Protein AF-A0A2E4XYN7-F1 (afdb_monomer_lite)

Secondary structure (DSSP, 8-state):
------SHHHHHHHHHHHHHHHHHHHHHHHHHHHHHHHHHIIIIIHHHHHHHHHHHHHHHHHHHHHHHHHHHHHHHHHHHHHHHHHHHHHHHHHHHHHHHHHHHIIIIIHHHHHHHHHHHHHHTT-TT---TTTT--SHHHHHHHHHHHHHHHHHHHHHHHH-

pLDDT: mean 92.19, std 9.04, range [40.84, 98.5]

Radius of gyration: 57.59 Å; chains: 1; bounding box: 97×30×159 Å

Foldseek 3Di:
DDDDQPDPVSVVVVVVVVVVVVVCVVVVVVVVVVVVVVCCCVVPVVVVVVVVVVVVVVVVVVVVVVVVVVVVVVVVVVVVVVVVVCCVVVVVVVVVVVVVVVCCCVVPVVLVVQLVVLVVCVVVVNLVDQQPQCVDPDPSVVSSVVSVVVSVVSVVVVVVVVD

Sequence (163 aa):
MEADIHTAHERELYDELKTLRTKYQETFEAVRQDEIEIAHLMDTEMPKYSKVIIKDAEALEAVAAKHEHDVAAQALREIELAELELVIFGGVGTLLAIVLSVGLSRGIARPVRGITGVMDQLSHGNLTVGVPGQDREDEIGEMATAVEVFKQNMIKNEEMRAE

Structure (mmCIF, N/CA/C/O backbone):
data_AF-A0A2E4XYN7-F1
#
_entry.id   AF-A0A2E4XYN7-F1
#
loop_
_atom_site.group_PDB
_atom_site.id
_atom_site.type_symbol
_atom_site.label_atom_id
_atom_site.label_alt_id
_atom_site.label_comp_id
_atom_site.label_asym_id
_atom_site.label_entity_id
_atom_site.label_seq_id
_atom_site.pdbx_PDB_ins_code
_atom_site.Cartn_x
_atom_site.Cartn_y
_atom_site.Cartn_z
_atom_site.occupancy
_atom_site.B_iso_or_equiv
_atom_site.auth_seq_id
_atom_site.auth_comp_id
_atom_site.auth_asym_id
_atom_site.auth_atom_id
_atom_site.pdbx_PDB_model_num
ATOM 1 N N . MET A 1 1 ? 55.917 2.914 -89.749 1.00 40.84 1 MET A N 1
ATOM 2 C CA . MET A 1 1 ? 55.579 3.683 -90.960 1.00 40.84 1 MET A CA 1
ATOM 3 C C . MET A 1 1 ? 55.405 5.116 -90.492 1.00 40.84 1 MET A C 1
ATOM 5 O O . MET A 1 1 ? 54.340 5.448 -89.991 1.00 40.84 1 MET A O 1
ATOM 9 N N . GLU A 1 2 ? 56.501 5.878 -90.453 1.00 46.91 2 GLU A N 1
ATOM 10 C CA . GLU A 1 2 ? 56.473 7.303 -90.090 1.00 46.91 2 GLU A CA 1
ATOM 11 C C . GLU A 1 2 ? 55.678 8.038 -91.167 1.00 46.91 2 GLU A C 1
ATOM 13 O O . GLU A 1 2 ? 56.019 7.963 -92.345 1.00 46.91 2 GLU A O 1
ATOM 18 N N . ALA A 1 3 ? 54.565 8.654 -90.773 1.00 54.28 3 ALA A N 1
ATOM 19 C CA . ALA A 1 3 ? 53.833 9.556 -91.644 1.00 54.28 3 ALA A CA 1
ATOM 20 C C . ALA A 1 3 ? 54.715 10.790 -91.865 1.00 54.28 3 ALA A C 1
ATOM 22 O O . ALA A 1 3 ? 55.131 11.418 -90.893 1.00 54.28 3 ALA A O 1
ATOM 23 N N . ASP A 1 4 ? 55.049 11.083 -93.118 1.00 58.12 4 ASP A N 1
ATOM 24 C CA . ASP A 1 4 ? 55.902 12.214 -93.476 1.00 58.12 4 ASP A CA 1
ATOM 25 C C . ASP A 1 4 ? 55.112 13.513 -93.237 1.00 58.12 4 ASP A C 1
ATOM 27 O O . ASP A 1 4 ? 54.110 13.785 -93.901 1.00 58.12 4 ASP A O 1
ATOM 31 N N . ILE A 1 5 ? 55.482 14.248 -92.183 1.00 60.56 5 ILE A N 1
ATOM 32 C CA . ILE A 1 5 ? 54.765 15.441 -91.720 1.00 60.56 5 ILE A CA 1
ATOM 33 C C . ILE A 1 5 ? 55.340 16.649 -92.459 1.00 60.56 5 ILE A C 1
ATOM 35 O O . ILE A 1 5 ? 56.425 17.138 -92.131 1.00 60.56 5 ILE A O 1
ATOM 39 N N . HIS A 1 6 ? 54.632 17.128 -93.477 1.00 64.50 6 HIS A N 1
ATOM 40 C CA . HIS A 1 6 ? 55.203 18.045 -94.459 1.00 64.50 6 HIS A CA 1
ATOM 41 C C . HIS A 1 6 ? 55.095 19.533 -94.069 1.00 64.50 6 HIS A C 1
ATOM 43 O O . HIS A 1 6 ? 55.855 20.349 -94.595 1.00 64.50 6 HIS A O 1
ATOM 49 N N . THR A 1 7 ? 54.231 19.918 -93.119 1.00 76.94 7 THR A N 1
ATOM 50 C CA . THR A 1 7 ? 54.050 21.326 -92.694 1.00 76.94 7 THR A CA 1
ATOM 51 C C . THR A 1 7 ? 54.176 21.546 -91.175 1.00 76.94 7 THR A C 1
ATOM 53 O O . THR A 1 7 ? 54.065 20.623 -90.371 1.00 76.94 7 THR A O 1
ATOM 56 N N . ALA A 1 8 ? 54.466 22.784 -90.742 1.00 79.38 8 ALA A N 1
ATOM 57 C CA . ALA A 1 8 ? 54.597 23.128 -89.314 1.00 79.38 8 ALA A CA 1
ATOM 58 C C . ALA A 1 8 ? 53.280 22.943 -88.534 1.00 79.38 8 ALA A C 1
ATOM 60 O O . ALA A 1 8 ? 53.301 22.496 -87.393 1.00 79.38 8 ALA A O 1
ATOM 61 N N . HIS A 1 9 ? 52.147 23.217 -89.186 1.00 82.38 9 HIS A N 1
ATOM 62 C CA . HIS A 1 9 ? 50.813 23.051 -88.616 1.00 82.38 9 HIS A CA 1
ATOM 63 C C . HIS A 1 9 ? 50.450 21.573 -88.388 1.00 82.38 9 HIS A C 1
ATOM 65 O O . HIS A 1 9 ? 49.893 21.227 -87.352 1.00 82.38 9 HIS A O 1
ATOM 71 N N . GLU A 1 10 ? 50.831 20.672 -89.303 1.00 82.00 10 GLU A N 1
ATOM 72 C CA . GLU A 1 10 ? 50.605 19.228 -89.129 1.00 82.00 10 GLU A CA 1
ATOM 73 C C . GLU A 1 10 ? 51.419 18.638 -87.964 1.00 82.00 10 GLU A C 1
ATOM 75 O O . GLU A 1 10 ? 50.948 17.719 -87.296 1.00 82.00 10 GLU A O 1
ATOM 80 N N . ARG A 1 11 ? 52.615 19.178 -87.676 1.00 83.38 11 ARG A N 1
ATOM 81 C CA . ARG A 1 11 ? 53.407 18.782 -86.496 1.00 83.38 11 ARG A CA 1
ATOM 82 C C . ARG A 1 11 ? 52.749 19.221 -85.187 1.00 83.38 11 ARG A C 1
ATOM 84 O O . ARG A 1 11 ? 52.691 18.429 -84.255 1.00 83.38 11 ARG A O 1
ATOM 91 N N . GLU A 1 12 ? 52.212 20.439 -85.144 1.00 87.88 12 GLU A N 1
ATOM 92 C CA . GLU A 1 12 ? 51.483 20.974 -83.985 1.00 87.88 12 GLU A CA 1
ATOM 93 C C . GLU A 1 12 ? 50.215 20.159 -83.681 1.00 87.88 12 GLU A C 1
ATOM 95 O O . GLU A 1 12 ? 50.024 19.714 -82.552 1.00 87.88 12 GLU A O 1
ATOM 100 N N . LEU A 1 13 ? 49.408 19.863 -84.707 1.00 87.56 13 LEU A N 1
ATOM 101 C CA . LEU A 1 13 ? 48.232 18.988 -84.602 1.00 87.56 13 LEU A CA 1
ATOM 102 C C . LEU A 1 13 ? 48.590 17.575 -84.125 1.00 87.56 13 LEU A C 1
ATOM 104 O O . LEU A 1 13 ? 47.863 16.977 -83.331 1.00 87.56 13 LEU A O 1
ATOM 108 N N . TYR A 1 14 ? 49.710 17.026 -84.599 1.00 88.88 14 TYR A N 1
ATOM 109 C CA . TYR A 1 14 ? 50.188 15.717 -84.162 1.00 88.88 14 TYR A CA 1
ATOM 110 C C . TYR A 1 14 ? 50.605 15.719 -82.683 1.00 88.88 14 TYR A C 1
ATOM 112 O O . TYR A 1 14 ? 50.251 14.794 -81.946 1.00 88.88 14 TYR A O 1
ATOM 120 N N . ASP A 1 15 ? 51.309 16.756 -82.226 1.00 91.31 15 ASP A N 1
ATOM 121 C CA . ASP A 1 15 ? 51.709 16.904 -80.823 1.00 91.31 15 ASP A CA 1
ATOM 122 C C . ASP A 1 15 ? 50.503 17.155 -79.901 1.00 91.31 15 ASP A C 1
ATOM 124 O O . ASP A 1 15 ? 50.430 16.578 -78.807 1.00 91.31 15 ASP A O 1
ATOM 128 N N . GLU A 1 16 ? 49.513 17.931 -80.349 1.00 92.00 16 GLU A N 1
ATOM 129 C CA . GLU A 1 16 ? 48.245 18.132 -79.640 1.00 92.00 16 GLU A CA 1
ATOM 130 C C . GLU A 1 16 ? 47.466 16.817 -79.517 1.00 92.00 16 GLU A C 1
ATOM 132 O O . GLU A 1 16 ? 47.057 16.437 -78.419 1.00 92.00 16 GLU A O 1
ATOM 137 N N . LEU A 1 17 ? 47.339 16.056 -80.608 1.00 93.50 17 LEU A N 1
ATOM 138 C CA . LEU A 1 17 ? 46.673 14.754 -80.611 1.00 93.50 17 LEU A CA 1
ATOM 139 C C . LEU A 1 17 ? 47.399 13.737 -79.721 1.00 93.50 17 LEU A C 1
ATOM 141 O O . LEU A 1 17 ? 46.761 12.975 -78.989 1.00 93.50 17 LEU A O 1
ATOM 145 N N . LYS A 1 18 ? 48.737 13.742 -79.729 1.00 93.56 18 LYS A N 1
ATOM 146 C CA . LYS A 1 18 ? 49.554 12.904 -78.845 1.00 93.56 18 LYS A CA 1
ATOM 147 C C . LYS A 1 18 ? 49.318 13.257 -77.377 1.00 93.56 18 LYS A C 1
ATOM 149 O O . LYS A 1 18 ? 49.163 12.347 -76.562 1.00 93.56 18 LYS A O 1
ATOM 154 N N . THR A 1 19 ? 49.254 14.548 -77.058 1.00 95.25 19 THR A N 1
ATOM 155 C CA . THR A 1 19 ? 48.990 15.058 -75.704 1.00 95.25 19 THR A CA 1
ATOM 156 C C . THR A 1 19 ? 47.573 14.718 -75.251 1.00 95.25 19 THR A C 1
ATOM 158 O O . THR A 1 19 ? 47.385 14.197 -74.152 1.00 95.25 19 THR A O 1
ATOM 161 N N . LEU A 1 20 ? 46.577 14.935 -76.113 1.00 94.88 20 LEU A N 1
ATOM 162 C CA . LEU A 1 20 ? 45.177 14.627 -75.842 1.00 94.88 20 LEU A CA 1
ATOM 163 C C . LEU A 1 20 ? 44.971 13.133 -75.593 1.00 94.88 20 LEU A C 1
ATOM 165 O O . LEU A 1 20 ? 44.282 12.760 -74.648 1.00 94.88 20 LEU A O 1
ATOM 169 N N . ARG A 1 21 ? 45.612 12.273 -76.392 1.00 95.44 21 ARG A N 1
ATOM 170 C CA . ARG A 1 21 ? 45.584 10.821 -76.191 1.00 95.44 21 ARG A CA 1
ATOM 171 C C . ARG A 1 21 ? 46.176 10.432 -74.837 1.00 95.44 21 ARG A C 1
ATOM 173 O O . ARG A 1 21 ? 45.555 9.647 -74.131 1.00 95.44 21 ARG A O 1
ATOM 180 N N . THR A 1 22 ? 47.342 10.966 -74.470 1.00 96.19 22 THR A N 1
ATOM 181 C CA . THR A 1 22 ? 47.961 10.673 -73.166 1.00 96.19 22 THR A CA 1
ATOM 182 C C . THR A 1 22 ? 47.048 11.112 -72.022 1.00 96.19 22 THR A C 1
ATOM 184 O O . THR A 1 22 ? 46.747 10.315 -71.141 1.00 96.19 22 THR A O 1
ATOM 187 N N . LYS A 1 23 ? 46.506 12.332 -72.092 1.00 95.06 23 LYS A N 1
ATOM 188 C CA . LYS A 1 23 ? 45.575 12.857 -71.087 1.00 95.06 23 LYS A CA 1
ATOM 189 C C . LYS A 1 23 ? 44.291 12.029 -70.989 1.00 95.06 23 LYS A C 1
ATOM 191 O O . LYS A 1 23 ? 43.801 11.780 -69.889 1.00 95.06 23 LYS A O 1
ATOM 196 N N . TYR A 1 24 ? 43.750 11.590 -72.126 1.00 95.50 24 TYR A N 1
ATOM 197 C CA . TYR A 1 24 ? 42.602 10.687 -72.173 1.00 95.50 24 TYR A CA 1
ATOM 198 C C . TYR A 1 24 ? 42.925 9.354 -71.494 1.00 95.50 24 TYR A C 1
ATOM 200 O O . TYR A 1 24 ? 42.138 8.901 -70.675 1.00 95.50 24 TYR A O 1
ATOM 208 N N . GLN A 1 25 ? 44.081 8.749 -71.786 1.00 96.31 25 GLN A N 1
ATOM 209 C CA . GLN A 1 25 ? 44.501 7.485 -71.175 1.00 96.31 25 GLN A CA 1
ATOM 210 C C . GLN A 1 25 ? 44.675 7.608 -69.659 1.00 96.31 25 GLN A C 1
ATOM 212 O O . GLN A 1 25 ? 44.166 6.766 -68.929 1.00 96.31 25 GLN A O 1
ATOM 217 N N . GLU A 1 26 ? 45.338 8.665 -69.189 1.00 96.75 26 GLU A N 1
ATOM 218 C CA . GLU A 1 26 ? 45.515 8.936 -67.758 1.00 96.75 26 GLU A CA 1
ATOM 219 C C . GLU A 1 26 ? 44.172 9.130 -67.048 1.00 96.75 26 GLU A C 1
ATOM 221 O O . GLU A 1 26 ? 43.929 8.539 -66.000 1.00 96.75 26 GLU A O 1
ATOM 226 N N . THR A 1 27 ? 43.271 9.916 -67.644 1.00 95.19 27 THR A N 1
ATOM 227 C CA . THR A 1 27 ? 41.946 10.180 -67.062 1.00 95.19 27 THR A CA 1
ATOM 228 C C . THR A 1 27 ? 41.073 8.927 -67.084 1.00 95.19 27 THR A C 1
ATOM 230 O O . THR A 1 27 ? 40.385 8.645 -66.111 1.00 95.19 27 THR A O 1
ATOM 233 N N . PHE A 1 28 ? 41.107 8.158 -68.174 1.00 96.69 28 PHE A N 1
ATOM 234 C CA . PHE A 1 28 ? 40.372 6.900 -68.293 1.00 96.69 28 PHE A CA 1
ATOM 235 C C . PHE A 1 28 ? 40.834 5.886 -67.245 1.00 96.69 28 PHE A C 1
ATOM 237 O O . PHE A 1 28 ? 40.008 5.246 -66.603 1.00 96.69 28 PHE A O 1
ATOM 244 N N . GLU A 1 29 ? 42.146 5.767 -67.043 1.00 96.50 29 GLU A N 1
ATOM 245 C CA . GLU A 1 29 ? 42.709 4.867 -66.041 1.00 96.50 29 GLU A CA 1
ATOM 246 C C . GLU A 1 29 ? 42.339 5.298 -64.617 1.00 96.50 29 GLU A C 1
ATOM 248 O O . GLU A 1 29 ? 41.959 4.455 -63.810 1.00 96.50 29 GLU A O 1
ATOM 253 N N . ALA A 1 30 ? 42.368 6.604 -64.329 1.00 95.69 30 ALA A N 1
ATOM 254 C CA . ALA A 1 30 ? 41.918 7.142 -63.048 1.00 95.69 30 ALA A CA 1
ATOM 255 C C . ALA A 1 30 ? 40.430 6.844 -62.786 1.00 95.69 30 ALA A C 1
ATOM 257 O O . ALA A 1 30 ? 40.090 6.315 -61.735 1.00 95.69 30 ALA A O 1
ATOM 258 N N . VAL A 1 31 ? 39.551 7.087 -63.765 1.00 96.19 31 VAL A N 1
ATOM 259 C CA . VAL A 1 31 ? 38.113 6.778 -63.646 1.00 96.19 31 VAL A CA 1
ATOM 260 C C . VAL A 1 31 ? 37.879 5.282 -63.436 1.00 96.19 31 VAL A C 1
ATOM 262 O O . VAL A 1 31 ? 37.059 4.895 -62.608 1.00 96.19 31 VAL A O 1
ATOM 265 N N . ARG A 1 32 ? 38.621 4.428 -64.149 1.00 96.88 32 ARG A N 1
ATOM 266 C CA . ARG A 1 32 ? 38.552 2.972 -63.972 1.00 96.88 32 ARG A CA 1
ATOM 267 C C . ARG A 1 32 ? 38.952 2.555 -62.554 1.00 96.88 32 ARG A C 1
ATOM 269 O O . ARG A 1 32 ? 38.337 1.656 -61.986 1.00 96.88 32 ARG A O 1
ATOM 276 N N . GLN A 1 33 ? 39.993 3.174 -62.002 1.00 96.75 33 GLN A N 1
ATOM 277 C CA . GLN A 1 33 ? 40.462 2.909 -60.644 1.00 96.75 33 GLN A CA 1
ATOM 278 C C . GLN A 1 33 ? 39.394 3.294 -59.610 1.00 96.75 33 GLN A C 1
ATOM 280 O O . GLN A 1 33 ? 39.081 2.486 -58.735 1.00 96.75 33 GLN A O 1
ATOM 285 N N . ASP A 1 34 ? 38.795 4.476 -59.762 1.00 96.12 34 ASP A N 1
ATOM 286 C CA . ASP A 1 34 ? 37.724 4.961 -58.889 1.00 96.12 34 ASP A CA 1
ATOM 287 C C . ASP A 1 34 ? 36.486 4.054 -58.960 1.00 96.12 34 ASP A C 1
ATOM 289 O O . ASP A 1 34 ? 35.907 3.724 -57.928 1.00 96.12 34 ASP A O 1
ATOM 293 N N . GLU A 1 35 ? 36.093 3.584 -60.152 1.00 95.75 35 GLU A N 1
ATOM 294 C CA . GLU A 1 35 ? 34.985 2.626 -60.299 1.00 95.75 35 GLU A CA 1
ATOM 295 C C . GLU A 1 35 ? 35.237 1.328 -59.521 1.00 95.75 35 GLU A C 1
ATOM 297 O O . GLU A 1 35 ? 34.327 0.814 -58.867 1.00 95.75 35 GLU A O 1
ATOM 302 N N . ILE A 1 36 ? 36.469 0.807 -59.550 1.00 96.25 36 ILE A N 1
ATOM 303 C CA . ILE A 1 36 ? 36.847 -0.393 -58.790 1.00 96.25 36 ILE A CA 1
ATOM 304 C C . ILE A 1 36 ? 36.794 -0.123 -57.282 1.00 96.25 36 ILE A C 1
ATOM 306 O O . ILE A 1 36 ? 36.316 -0.971 -56.527 1.00 96.25 36 ILE A O 1
ATOM 310 N N . GLU A 1 37 ? 37.267 1.039 -56.829 1.00 96.19 37 GLU A N 1
ATOM 311 C CA . GLU A 1 37 ? 37.229 1.417 -55.413 1.00 96.19 37 GLU A CA 1
ATOM 312 C C . GLU A 1 37 ? 35.791 1.596 -54.914 1.00 96.19 37 GLU A C 1
ATOM 314 O O . GLU A 1 37 ? 35.427 1.051 -53.870 1.00 96.19 37 GLU A O 1
ATOM 319 N N . ILE A 1 38 ? 34.946 2.283 -55.687 1.00 95.69 38 ILE A N 1
ATOM 320 C CA . ILE A 1 38 ? 33.520 2.443 -55.390 1.00 95.69 38 ILE A CA 1
ATOM 321 C C . ILE A 1 38 ? 32.844 1.075 -55.323 1.00 95.69 38 ILE A C 1
ATOM 323 O O . ILE A 1 38 ? 32.129 0.806 -54.358 1.00 95.69 38 ILE A O 1
ATOM 327 N N . ALA A 1 39 ? 33.097 0.190 -56.291 1.00 96.06 39 ALA A N 1
ATOM 328 C CA . ALA A 1 39 ? 32.557 -1.165 -56.273 1.00 96.06 39 ALA A CA 1
ATOM 329 C C . ALA A 1 39 ? 33.026 -1.937 -55.032 1.00 96.06 39 ALA A C 1
ATOM 331 O O . ALA A 1 39 ? 32.219 -2.574 -54.363 1.00 96.06 39 ALA A O 1
ATOM 332 N N . HIS A 1 40 ? 34.301 -1.833 -54.647 1.00 95.94 40 HIS A N 1
ATOM 333 C CA . HIS A 1 40 ? 34.805 -2.476 -53.434 1.00 95.94 40 HIS A CA 1
ATOM 334 C C . HIS A 1 40 ? 34.128 -1.940 -52.164 1.00 95.94 40 HIS A C 1
ATOM 336 O O . HIS A 1 40 ? 33.697 -2.722 -51.310 1.00 95.94 40 HIS A O 1
ATOM 342 N N . LEU A 1 41 ? 33.975 -0.620 -52.049 1.00 95.31 41 LEU A N 1
ATOM 343 C CA . LEU A 1 41 ? 33.264 0.004 -50.937 1.00 95.31 41 LEU A CA 1
ATOM 344 C C . LEU A 1 41 ? 31.802 -0.451 -50.890 1.00 95.31 41 LEU A C 1
ATOM 346 O O . LEU A 1 41 ? 31.324 -0.841 -49.826 1.00 95.31 41 LEU A O 1
ATOM 350 N N . MET A 1 42 ? 31.105 -0.452 -52.028 1.00 94.81 42 MET A N 1
ATOM 351 C CA . MET A 1 42 ? 29.688 -0.814 -52.120 1.00 94.81 42 MET A CA 1
ATOM 352 C C . MET A 1 42 ? 29.429 -2.310 -51.912 1.00 94.81 42 MET A C 1
ATOM 354 O O . MET A 1 42 ? 28.482 -2.661 -51.211 1.00 94.81 42 MET A O 1
ATOM 358 N N . ASP A 1 43 ? 30.271 -3.182 -52.463 1.00 94.88 43 ASP A N 1
ATOM 359 C CA . ASP A 1 43 ? 30.045 -4.631 -52.461 1.00 94.88 43 ASP A CA 1
ATOM 360 C C . ASP A 1 43 ? 30.694 -5.334 -51.265 1.00 94.88 43 ASP A C 1
ATOM 362 O O . ASP A 1 43 ? 30.283 -6.433 -50.889 1.00 94.88 43 ASP A O 1
ATOM 366 N N . THR A 1 44 ? 31.711 -4.723 -50.646 1.00 94.12 44 THR A N 1
ATOM 367 C CA . THR A 1 44 ? 32.475 -5.355 -49.560 1.00 94.12 44 THR A CA 1
ATOM 368 C C . THR A 1 44 ? 32.345 -4.618 -48.236 1.00 94.12 44 THR A C 1
ATOM 370 O O . THR A 1 44 ? 31.972 -5.235 -47.237 1.00 94.12 44 THR A O 1
ATOM 373 N N . GLU A 1 45 ? 32.640 -3.320 -48.193 1.00 94.44 45 GLU A N 1
ATOM 374 C CA . GLU A 1 45 ? 32.713 -2.590 -46.920 1.00 94.44 45 GLU A CA 1
ATOM 375 C C . GLU A 1 45 ? 31.331 -2.188 -46.398 1.00 94.44 45 GLU A C 1
ATOM 377 O O . GLU A 1 45 ? 30.986 -2.485 -45.252 1.00 94.44 45 GLU A O 1
ATOM 382 N N . MET A 1 46 ? 30.485 -1.603 -47.246 1.00 95.12 46 MET A N 1
ATOM 383 C CA . MET A 1 46 ? 29.132 -1.183 -46.872 1.00 95.12 46 MET A CA 1
ATOM 384 C C . MET A 1 46 ? 28.285 -2.338 -46.301 1.00 95.12 46 MET A C 1
ATOM 386 O O . MET A 1 46 ? 27.665 -2.144 -45.251 1.00 95.12 46 MET A O 1
ATOM 390 N N . PRO A 1 47 ? 28.292 -3.566 -46.863 1.00 96.19 47 PRO A N 1
ATOM 391 C CA . PRO A 1 47 ? 27.576 -4.696 -46.277 1.00 96.19 47 PRO A CA 1
ATOM 392 C C . PRO A 1 47 ? 28.115 -5.134 -44.910 1.00 96.19 47 PRO A C 1
ATOM 394 O O . PRO A 1 47 ? 27.336 -5.601 -44.077 1.00 96.19 47 PRO A O 1
ATOM 397 N N . LYS A 1 48 ? 29.422 -4.989 -44.638 1.00 94.69 48 LYS A N 1
ATOM 398 C CA . LYS A 1 48 ? 29.985 -5.285 -43.307 1.00 94.69 48 LYS A CA 1
ATOM 399 C C . LYS A 1 48 ? 29.428 -4.321 -42.266 1.00 94.69 48 LYS A C 1
ATOM 401 O O . LYS A 1 48 ? 28.932 -4.772 -41.236 1.00 94.69 48 LYS A O 1
ATOM 406 N N . TYR A 1 49 ? 29.456 -3.020 -42.553 1.00 93.12 49 TYR A N 1
ATOM 407 C CA . TYR A 1 49 ? 28.909 -2.009 -41.647 1.00 93.12 49 TYR A CA 1
ATOM 408 C C . TYR A 1 49 ? 27.395 -2.141 -41.493 1.00 93.12 49 TYR A C 1
ATOM 410 O O . TYR A 1 49 ? 26.896 -2.078 -40.375 1.00 93.12 49 TYR A O 1
ATOM 418 N N . SER A 1 50 ? 26.673 -2.422 -42.581 1.00 95.06 50 SER A N 1
ATOM 419 C CA . SER A 1 50 ? 25.233 -2.687 -42.536 1.00 95.06 50 SER A CA 1
ATOM 420 C C . SER A 1 50 ? 24.898 -3.846 -41.594 1.00 95.06 50 SER A C 1
ATOM 422 O O . SER A 1 50 ? 24.013 -3.701 -40.758 1.00 95.06 50 SER A O 1
ATOM 424 N N . LYS A 1 51 ? 25.642 -4.959 -41.646 1.00 95.25 51 LYS A N 1
ATOM 425 C CA . LYS A 1 51 ? 25.439 -6.088 -40.722 1.00 95.25 51 LYS A CA 1
ATOM 426 C C . LYS A 1 51 ? 25.657 -5.708 -39.261 1.00 95.25 51 LYS A C 1
ATOM 428 O O . LYS A 1 51 ? 24.912 -6.179 -38.410 1.00 95.25 51 LYS A O 1
ATOM 433 N N . VAL A 1 52 ? 26.668 -4.890 -38.970 1.00 95.81 52 VAL A N 1
ATOM 434 C CA . VAL A 1 52 ? 26.922 -4.411 -37.604 1.00 95.81 52 VAL A CA 1
ATOM 435 C C . VAL A 1 52 ? 25.781 -3.512 -37.139 1.00 95.81 52 VAL A C 1
ATOM 437 O O . VAL A 1 52 ? 25.219 -3.766 -36.084 1.00 95.81 52 VAL A O 1
ATOM 440 N N . ILE A 1 53 ? 25.373 -2.540 -37.960 1.00 96.25 53 ILE A N 1
ATOM 441 C CA . ILE A 1 53 ? 24.267 -1.625 -37.645 1.00 96.25 53 ILE A CA 1
ATOM 442 C C . ILE A 1 53 ? 22.965 -2.397 -37.408 1.00 96.25 53 ILE A C 1
ATOM 444 O O . ILE A 1 53 ? 22.271 -2.123 -36.436 1.00 96.25 53 ILE A O 1
ATOM 448 N N . ILE A 1 54 ? 22.643 -3.372 -38.265 1.00 96.19 54 ILE A N 1
ATOM 449 C CA . ILE A 1 54 ? 21.445 -4.210 -38.113 1.00 96.19 54 ILE A CA 1
ATOM 450 C C . ILE A 1 54 ? 21.523 -5.013 -36.815 1.00 96.19 54 ILE A C 1
ATOM 452 O O . ILE A 1 54 ? 20.585 -4.985 -36.029 1.00 96.19 54 ILE A O 1
ATOM 456 N N . LYS A 1 55 ? 22.653 -5.676 -36.551 1.00 96.06 55 LYS A N 1
ATOM 457 C CA . LYS A 1 55 ? 22.842 -6.461 -35.327 1.00 96.06 55 LYS A CA 1
ATOM 458 C C . LYS A 1 55 ? 22.724 -5.600 -34.067 1.00 96.06 55 LYS A C 1
ATOM 460 O O . LYS A 1 55 ? 22.119 -6.027 -33.088 1.00 96.06 55 LYS A O 1
ATOM 465 N N . ASP A 1 56 ? 23.316 -4.411 -34.075 1.00 96.12 56 ASP A N 1
ATOM 466 C CA . ASP A 1 56 ? 23.251 -3.490 -32.944 1.00 96.12 56 ASP A CA 1
ATOM 467 C C . ASP A 1 56 ? 21.826 -2.948 -32.764 1.00 96.12 56 ASP A C 1
ATOM 469 O O . ASP A 1 56 ? 21.359 -2.840 -31.632 1.00 96.12 56 ASP A O 1
ATOM 473 N N . ALA A 1 57 ? 21.101 -2.681 -33.857 1.00 95.50 57 ALA A N 1
ATOM 474 C CA . ALA A 1 57 ? 19.691 -2.299 -33.813 1.00 95.50 57 ALA A CA 1
ATOM 475 C C . ALA A 1 57 ? 18.808 -3.417 -33.231 1.00 95.50 57 ALA A C 1
ATOM 477 O O . ALA A 1 57 ? 18.015 -3.150 -32.332 1.00 95.50 57 ALA A O 1
ATOM 478 N N . GLU A 1 58 ? 18.998 -4.667 -33.664 1.00 95.94 58 GLU A N 1
ATOM 479 C CA . GLU A 1 58 ? 18.305 -5.842 -33.114 1.00 95.94 58 GLU A CA 1
ATOM 480 C C . GLU A 1 58 ? 18.616 -6.035 -31.620 1.00 95.94 58 GLU A C 1
ATOM 482 O O . GLU A 1 58 ? 17.728 -6.323 -30.817 1.00 95.94 58 GLU A O 1
ATOM 487 N N . ALA A 1 59 ? 19.877 -5.847 -31.217 1.00 95.44 59 ALA A N 1
ATOM 488 C CA . ALA A 1 59 ? 20.280 -5.940 -29.818 1.00 95.44 59 ALA A CA 1
ATOM 489 C C . ALA A 1 59 ? 19.653 -4.826 -28.964 1.00 95.44 59 ALA A C 1
ATOM 491 O O . ALA A 1 59 ? 19.195 -5.091 -27.850 1.00 95.44 59 ALA A O 1
ATOM 492 N N . LEU A 1 60 ? 19.607 -3.593 -29.479 1.00 94.00 60 LEU A N 1
ATOM 493 C CA . LEU A 1 60 ? 18.947 -2.465 -28.821 1.00 94.00 60 LEU A CA 1
ATOM 494 C C . LEU A 1 60 ? 17.440 -2.699 -28.674 1.00 94.00 60 LEU A C 1
ATOM 496 O O . LEU A 1 60 ? 16.901 -2.466 -27.593 1.00 94.00 60 LEU A O 1
ATOM 500 N N . GLU A 1 61 ? 16.775 -3.204 -29.715 1.00 93.75 61 GLU A N 1
ATOM 501 C CA . GLU A 1 61 ? 15.352 -3.556 -29.676 1.00 93.75 61 GLU A CA 1
ATOM 502 C C . GLU A 1 61 ? 15.077 -4.646 -28.631 1.00 93.75 61 GLU A C 1
ATOM 504 O O . GLU A 1 61 ? 14.175 -4.500 -27.807 1.00 93.75 61 GLU A O 1
ATOM 509 N N . ALA A 1 62 ? 15.903 -5.695 -28.583 1.00 93.12 62 ALA A N 1
ATOM 510 C CA . ALA A 1 62 ? 15.768 -6.763 -27.594 1.00 93.12 62 ALA A CA 1
ATOM 511 C C . ALA A 1 62 ? 15.942 -6.259 -26.149 1.00 93.12 62 ALA A C 1
ATOM 513 O O . ALA A 1 62 ? 15.212 -6.681 -25.247 1.00 93.12 62 ALA A O 1
ATOM 514 N N . VAL A 1 63 ? 16.893 -5.346 -25.913 1.00 91.81 63 VAL A N 1
ATOM 515 C CA . VAL A 1 63 ? 17.090 -4.714 -24.598 1.00 91.81 63 VAL A CA 1
ATOM 516 C C . VAL A 1 63 ? 15.898 -3.829 -24.233 1.00 91.81 63 VAL A C 1
ATOM 518 O O . VAL A 1 63 ? 15.429 -3.903 -23.097 1.00 91.81 63 VAL A O 1
ATOM 521 N N . ALA A 1 64 ? 15.386 -3.032 -25.174 1.00 89.12 64 ALA A N 1
ATOM 522 C CA . ALA A 1 64 ? 14.229 -2.167 -24.954 1.00 89.12 64 ALA A CA 1
ATOM 523 C C . ALA A 1 64 ? 12.964 -2.978 -24.630 1.00 89.12 64 ALA A C 1
ATOM 525 O O . ALA A 1 64 ? 12.317 -2.711 -23.618 1.00 89.12 64 ALA A O 1
ATOM 526 N N . ALA A 1 65 ? 12.671 -4.019 -25.416 1.00 89.81 65 ALA A N 1
ATOM 527 C CA . ALA A 1 65 ? 11.529 -4.905 -25.193 1.00 89.81 65 ALA A CA 1
ATOM 528 C C . ALA A 1 65 ? 11.604 -5.600 -23.825 1.00 89.81 65 ALA A C 1
ATOM 530 O O . ALA A 1 65 ? 10.614 -5.677 -23.095 1.00 89.81 65 ALA A O 1
ATOM 531 N N . LYS A 1 66 ? 12.796 -6.067 -23.429 1.00 87.25 66 LYS A N 1
ATOM 532 C CA . LYS A 1 66 ? 13.002 -6.650 -22.099 1.00 87.25 66 LYS A CA 1
ATOM 533 C C . LYS A 1 66 ? 12.773 -5.623 -20.988 1.00 87.25 66 LYS A C 1
ATOM 535 O O . LYS A 1 66 ? 12.099 -5.934 -20.009 1.00 87.25 66 LYS A O 1
ATOM 540 N N . HIS A 1 67 ? 13.308 -4.411 -21.139 1.00 84.75 67 HIS A N 1
ATOM 541 C CA . HIS A 1 67 ? 13.133 -3.352 -20.149 1.00 84.75 67 HIS A CA 1
ATOM 542 C C . HIS A 1 67 ? 11.667 -2.955 -19.971 1.00 84.75 67 HIS A C 1
ATOM 544 O O . HIS A 1 67 ? 11.246 -2.753 -18.839 1.00 84.75 67 HIS A O 1
ATOM 550 N N . GLU A 1 68 ? 10.885 -2.878 -21.046 1.00 80.44 68 GLU A N 1
ATOM 551 C CA . GLU A 1 68 ? 9.459 -2.549 -20.974 1.00 80.44 68 GLU A CA 1
ATOM 552 C C . GLU A 1 68 ? 8.674 -3.597 -20.166 1.00 80.44 68 GLU A C 1
ATOM 554 O O . GLU A 1 68 ? 7.926 -3.251 -19.247 1.00 80.44 68 GLU A O 1
ATOM 559 N N . HIS A 1 69 ? 8.915 -4.884 -20.434 1.00 80.81 69 HIS A N 1
ATOM 560 C CA . HIS A 1 69 ? 8.305 -5.980 -19.679 1.00 80.81 69 HIS A CA 1
ATOM 561 C C . HIS A 1 69 ? 8.736 -6.005 -18.208 1.00 80.81 69 HIS A C 1
ATOM 563 O O . HIS A 1 69 ? 7.892 -6.173 -17.324 1.00 80.81 69 HIS A O 1
ATOM 569 N N . ASP A 1 70 ? 10.031 -5.826 -17.938 1.00 87.31 70 ASP A N 1
ATOM 570 C CA . ASP A 1 70 ? 10.567 -5.848 -16.578 1.00 87.31 70 ASP A CA 1
ATOM 571 C C . ASP A 1 70 ? 10.055 -4.652 -15.760 1.00 87.31 70 ASP A C 1
ATOM 573 O O . ASP A 1 70 ? 9.677 -4.830 -14.603 1.00 87.31 70 ASP A O 1
ATOM 577 N N . VAL A 1 71 ? 9.966 -3.456 -16.354 1.00 86.38 71 VAL A N 1
ATOM 578 C CA . VAL A 1 71 ? 9.421 -2.255 -15.696 1.00 86.38 71 VAL A CA 1
ATOM 579 C C . VAL A 1 71 ? 7.939 -2.433 -15.371 1.00 86.38 71 VAL A C 1
ATOM 581 O O . VAL A 1 71 ? 7.523 -2.138 -14.251 1.00 86.38 71 VAL A O 1
ATOM 584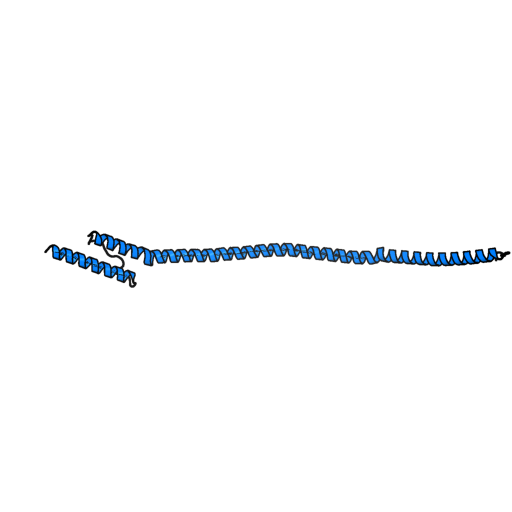 N N . ALA A 1 72 ? 7.138 -2.966 -16.300 1.00 83.62 72 ALA A N 1
ATOM 585 C CA . ALA A 1 72 ? 5.727 -3.242 -16.038 1.00 83.62 72 ALA A CA 1
ATOM 586 C C . ALA A 1 72 ? 5.546 -4.276 -14.911 1.00 83.62 72 ALA A C 1
ATOM 588 O O . ALA A 1 72 ? 4.730 -4.085 -14.009 1.00 83.62 72 ALA A O 1
ATOM 589 N N . ALA A 1 73 ? 6.338 -5.352 -14.919 1.00 85.94 73 ALA A N 1
ATOM 590 C CA . ALA A 1 73 ? 6.297 -6.374 -13.876 1.00 85.94 73 ALA A CA 1
ATOM 591 C C . ALA A 1 73 ? 6.770 -5.847 -12.509 1.00 85.94 73 ALA A C 1
ATOM 593 O O . ALA A 1 73 ? 6.220 -6.236 -11.478 1.00 85.94 73 ALA A O 1
ATOM 594 N N . GLN A 1 74 ? 7.774 -4.965 -12.487 1.00 87.06 74 GLN A N 1
ATOM 595 C CA . GLN A 1 74 ? 8.237 -4.293 -11.272 1.00 87.06 74 GLN A CA 1
ATOM 596 C C . GLN A 1 74 ? 7.158 -3.374 -10.700 1.00 87.06 74 GLN A C 1
ATOM 598 O O . GLN A 1 74 ? 6.835 -3.502 -9.522 1.00 87.06 74 GLN A O 1
ATOM 603 N N . ALA A 1 75 ? 6.536 -2.537 -11.534 1.00 85.81 75 ALA A N 1
ATOM 604 C CA . ALA A 1 75 ? 5.463 -1.644 -11.108 1.00 85.81 75 ALA A CA 1
ATOM 605 C C . ALA A 1 75 ? 4.284 -2.413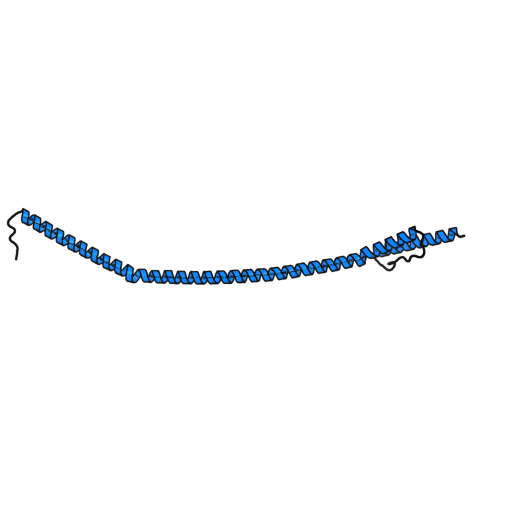 -10.487 1.00 85.81 75 ALA A C 1
ATOM 607 O O . ALA A 1 75 ? 3.778 -2.026 -9.438 1.00 85.81 75 ALA A O 1
ATOM 608 N N . LEU A 1 76 ? 3.881 -3.543 -11.083 1.00 88.81 76 LEU A N 1
ATOM 609 C CA . LEU A 1 76 ? 2.813 -4.382 -10.526 1.00 88.81 76 LEU A CA 1
ATOM 610 C C . LEU A 1 76 ? 3.171 -4.969 -9.152 1.00 88.81 76 LEU A C 1
ATOM 612 O O . LEU A 1 76 ? 2.322 -4.996 -8.266 1.00 88.81 76 LEU A O 1
ATOM 616 N N . ARG A 1 77 ? 4.422 -5.400 -8.946 1.00 89.00 77 ARG A N 1
ATOM 617 C CA . ARG A 1 77 ? 4.882 -5.910 -7.641 1.00 89.00 77 ARG A CA 1
ATOM 618 C C . ARG A 1 77 ? 4.949 -4.820 -6.577 1.00 89.00 77 ARG A C 1
ATOM 620 O O . ARG A 1 77 ? 4.622 -5.080 -5.424 1.00 89.00 77 ARG A O 1
ATOM 627 N N . GLU A 1 78 ? 5.380 -3.617 -6.947 1.00 86.31 78 GLU A N 1
ATOM 628 C CA . GLU A 1 78 ? 5.392 -2.474 -6.029 1.00 86.31 78 GLU A CA 1
ATOM 629 C C . GLU A 1 78 ? 3.973 -2.096 -5.590 1.00 86.31 78 GLU A C 1
ATOM 631 O O . GLU A 1 78 ? 3.748 -1.855 -4.405 1.00 86.31 78 GLU A O 1
ATOM 636 N N . ILE A 1 79 ? 3.007 -2.123 -6.517 1.00 91.62 79 ILE A N 1
ATOM 637 C CA . ILE A 1 79 ? 1.587 -1.911 -6.203 1.00 91.62 79 ILE A CA 1
ATOM 638 C C . ILE A 1 79 ? 1.083 -2.977 -5.220 1.00 91.62 79 ILE A C 1
ATOM 640 O O . ILE A 1 79 ? 0.458 -2.626 -4.223 1.00 91.62 79 ILE A O 1
ATOM 644 N N . GLU A 1 80 ? 1.392 -4.258 -5.445 1.00 90.81 80 GLU A N 1
ATOM 645 C CA . GLU A 1 80 ? 0.945 -5.357 -4.574 1.00 90.81 80 GLU A CA 1
ATOM 646 C C . GLU A 1 80 ? 1.479 -5.225 -3.135 1.00 90.81 80 GLU A C 1
ATOM 648 O O . GLU A 1 80 ? 0.738 -5.410 -2.165 1.00 90.81 80 GLU A O 1
ATOM 653 N N . LEU A 1 81 ? 2.754 -4.850 -2.975 1.00 91.31 81 LEU A N 1
ATOM 654 C CA . LEU A 1 81 ? 3.341 -4.610 -1.653 1.00 91.31 81 LEU A CA 1
ATOM 655 C C . LEU A 1 81 ? 2.706 -3.398 -0.959 1.00 91.31 81 LEU A C 1
ATOM 657 O O . LEU A 1 81 ? 2.376 -3.479 0.226 1.00 91.31 81 LEU A O 1
ATOM 661 N N . ALA A 1 82 ? 2.481 -2.305 -1.692 1.00 93.31 82 ALA A N 1
ATOM 662 C CA . ALA A 1 82 ? 1.837 -1.110 -1.155 1.00 93.31 82 ALA A CA 1
ATOM 663 C C . ALA A 1 82 ? 0.382 -1.374 -0.719 1.00 93.31 82 ALA A C 1
ATOM 665 O O . ALA A 1 82 ? -0.058 -0.870 0.31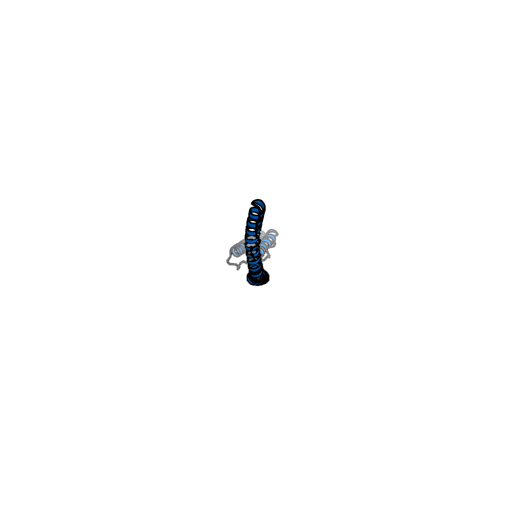8 1.00 93.31 82 ALA A O 1
ATOM 666 N N . GLU A 1 83 ? -0.364 -2.192 -1.469 1.00 94.25 83 GLU A N 1
ATOM 667 C CA . GLU A 1 83 ? -1.719 -2.611 -1.095 1.00 94.25 83 GLU A CA 1
ATOM 668 C C . GLU A 1 83 ? -1.724 -3.417 0.208 1.00 94.25 83 GLU A C 1
ATOM 670 O O . GLU A 1 83 ? -2.530 -3.141 1.102 1.00 94.25 83 GLU A O 1
ATOM 675 N N . LEU A 1 84 ? -0.802 -4.374 0.357 1.00 95.00 84 LEU A N 1
ATOM 676 C CA . LEU A 1 84 ? -0.692 -5.172 1.577 1.00 95.00 84 LEU A CA 1
ATOM 677 C C . LEU A 1 84 ? -0.355 -4.300 2.795 1.00 95.00 84 LEU A C 1
ATOM 679 O O . LEU A 1 84 ? -0.969 -4.458 3.853 1.00 95.00 84 LEU A O 1
ATOM 683 N N . GLU A 1 85 ? 0.582 -3.361 2.653 1.00 94.88 85 GLU A N 1
ATOM 684 C CA . GLU A 1 85 ? 0.927 -2.412 3.714 1.00 94.88 85 GLU A CA 1
ATOM 685 C C . GLU A 1 85 ? -0.282 -1.574 4.136 1.00 94.88 85 GLU A C 1
ATOM 687 O O . GLU A 1 85 ? -0.579 -1.469 5.330 1.00 94.88 85 GLU A O 1
ATOM 692 N N . LEU A 1 86 ? -1.032 -1.032 3.172 1.00 96.56 86 LEU A N 1
ATOM 693 C CA . LEU A 1 86 ? -2.230 -0.240 3.444 1.00 96.56 86 LEU A CA 1
ATOM 694 C C . LEU A 1 86 ? -3.286 -1.060 4.195 1.00 96.56 86 LEU A C 1
ATOM 696 O O . LEU A 1 86 ? -3.866 -0.571 5.168 1.00 96.56 86 LEU A O 1
ATOM 700 N N . VAL A 1 87 ? -3.507 -2.316 3.796 1.00 97.25 87 VAL A N 1
ATOM 701 C CA . VAL A 1 87 ? -4.441 -3.226 4.475 1.00 97.25 87 VAL A CA 1
ATOM 702 C C . VAL A 1 87 ? -3.983 -3.537 5.901 1.00 97.25 87 VAL A C 1
ATOM 704 O O . VAL A 1 87 ? -4.807 -3.518 6.818 1.00 97.25 87 VAL A O 1
ATOM 707 N N . ILE A 1 88 ? -2.688 -3.781 6.126 1.00 97.75 88 ILE A N 1
ATOM 708 C CA . ILE A 1 88 ? -2.147 -4.059 7.463 1.00 97.75 88 ILE A CA 1
ATOM 709 C C . ILE A 1 88 ? -2.288 -2.831 8.364 1.00 97.75 88 ILE A C 1
ATOM 711 O O . ILE A 1 88 ? -2.872 -2.931 9.445 1.00 97.75 88 ILE A O 1
ATOM 715 N N . PHE A 1 89 ? -1.803 -1.664 7.934 1.00 97.56 89 PHE A N 1
ATOM 716 C CA . PHE A 1 89 ? -1.880 -0.443 8.738 1.00 97.56 89 PHE A CA 1
ATOM 717 C C . PHE A 1 89 ? -3.327 -0.006 8.974 1.00 97.56 89 PHE A C 1
ATOM 719 O O . PHE A 1 89 ? -3.690 0.332 10.103 1.00 97.56 89 PHE A O 1
ATOM 726 N N . GLY A 1 90 ? -4.173 -0.074 7.944 1.00 97.94 90 GLY A N 1
ATOM 727 C CA . GLY A 1 90 ? -5.601 0.212 8.057 1.00 97.94 90 GLY A CA 1
ATOM 728 C C . GLY A 1 90 ? -6.312 -0.753 9.006 1.00 97.94 90 GLY A C 1
ATOM 729 O O . GLY A 1 90 ? -7.097 -0.324 9.857 1.00 97.94 90 GLY A O 1
ATOM 730 N N . GLY A 1 91 ? -5.996 -2.047 8.925 1.00 98.19 91 GLY A N 1
ATOM 731 C CA . GLY A 1 91 ? -6.547 -3.081 9.797 1.00 98.19 91 GLY A CA 1
ATOM 732 C C . GLY A 1 91 ? -6.135 -2.897 11.257 1.00 98.19 91 GLY A C 1
ATOM 733 O O . GLY A 1 91 ? -6.992 -2.864 12.142 1.00 98.19 91 GLY A O 1
ATOM 734 N N . VAL A 1 92 ? -4.840 -2.705 11.517 1.00 98.44 92 VAL A N 1
ATOM 735 C CA . VAL A 1 92 ? -4.305 -2.462 12.867 1.00 98.44 92 VAL A CA 1
ATOM 736 C C . VAL A 1 92 ? -4.876 -1.175 13.458 1.00 98.44 92 VAL A C 1
ATOM 738 O O . VAL A 1 92 ? -5.350 -1.187 14.594 1.00 98.44 92 VAL A O 1
ATOM 741 N N . GLY A 1 93 ? -4.898 -0.082 12.690 1.00 98.38 93 GLY A N 1
ATOM 742 C CA . GLY A 1 93 ? -5.473 1.188 13.133 1.00 98.38 93 GLY A CA 1
ATOM 743 C C . GLY A 1 93 ? -6.954 1.061 13.501 1.00 98.38 93 GLY A C 1
ATOM 744 O O . GLY A 1 93 ? -7.378 1.539 14.554 1.00 98.38 93 GLY A O 1
ATOM 745 N N . THR A 1 94 ? -7.728 0.339 12.688 1.00 98.38 94 THR A N 1
ATOM 746 C CA . THR A 1 94 ? -9.154 0.079 12.946 1.00 98.38 94 THR A CA 1
ATOM 747 C C . THR A 1 94 ? -9.357 -0.769 14.201 1.00 98.38 94 THR A C 1
ATOM 749 O O . THR A 1 94 ? -10.188 -0.434 15.046 1.00 98.38 94 THR A O 1
ATOM 752 N N . LEU A 1 95 ? -8.580 -1.842 14.371 1.00 98.44 95 LEU A N 1
ATOM 753 C CA . LEU A 1 95 ? -8.652 -2.694 15.560 1.00 98.44 95 LEU A CA 1
ATOM 754 C C . LEU A 1 95 ? -8.314 -1.918 16.836 1.00 98.44 95 LEU A C 1
ATOM 756 O O . LEU A 1 95 ? -9.051 -2.011 17.818 1.00 98.44 95 LEU A O 1
ATOM 760 N N . LEU A 1 96 ? -7.251 -1.110 16.815 1.00 98.50 96 LEU A N 1
ATOM 761 C CA . LEU A 1 96 ? -6.882 -0.250 17.940 1.00 98.50 96 LEU A CA 1
ATOM 762 C C . LEU A 1 96 ? -7.997 0.743 18.280 1.00 98.50 96 LEU A C 1
ATOM 764 O O . LEU A 1 96 ? -8.351 0.884 19.451 1.00 98.50 96 LEU A O 1
ATOM 768 N N . ALA A 1 97 ? -8.602 1.377 17.274 1.00 98.38 97 ALA A N 1
ATOM 769 C CA . ALA A 1 97 ? -9.723 2.288 17.479 1.00 98.38 97 ALA A CA 1
ATOM 770 C C . ALA A 1 97 ? -10.927 1.587 18.134 1.00 98.38 97 ALA A C 1
ATOM 772 O O . ALA A 1 97 ? -11.527 2.133 19.063 1.00 98.38 97 ALA A O 1
ATOM 773 N N . ILE A 1 98 ? -11.258 0.362 17.709 1.00 98.44 98 ILE A N 1
ATOM 774 C CA . ILE A 1 98 ? -12.341 -0.434 18.307 1.00 98.44 98 ILE A CA 1
ATOM 775 C C . ILE A 1 98 ? -12.019 -0.781 19.763 1.00 98.44 98 ILE A C 1
ATOM 777 O O . ILE A 1 98 ? -12.865 -0.585 20.637 1.00 98.44 98 ILE A O 1
ATOM 781 N N . VAL A 1 99 ? -10.805 -1.263 20.040 1.00 98.44 99 VAL A N 1
ATOM 782 C CA . VAL A 1 99 ? -10.375 -1.639 21.395 1.00 98.44 99 VAL A CA 1
ATOM 783 C C . VAL A 1 99 ? -10.425 -0.434 22.332 1.00 98.44 99 VAL A C 1
ATOM 785 O O . VAL A 1 99 ? -11.022 -0.525 23.404 1.00 98.44 99 VAL A O 1
ATOM 788 N N . LEU A 1 100 ? -9.875 0.709 21.914 1.00 98.31 100 LEU A N 1
ATOM 789 C CA . LEU A 1 100 ? -9.902 1.944 22.699 1.00 98.31 100 LEU A CA 1
ATOM 790 C C . LEU A 1 100 ? -11.330 2.453 22.908 1.00 98.31 100 LEU A C 1
ATOM 792 O O . LEU A 1 100 ? -11.694 2.804 24.027 1.00 98.31 100 LEU A O 1
ATOM 796 N N . SER A 1 101 ? -12.165 2.444 21.866 1.00 98.25 101 SER A N 1
ATOM 797 C CA . SER A 1 101 ? -13.568 2.860 21.962 1.00 98.25 101 SER A CA 1
ATOM 798 C C . SER A 1 101 ? -14.344 2.002 22.964 1.00 98.25 101 SER A C 1
ATOM 800 O O . SER A 1 101 ? -15.028 2.519 23.852 1.00 98.25 101 SER A O 1
ATOM 802 N N . VAL A 1 102 ? -14.184 0.679 22.885 1.00 98.25 102 VAL A N 1
ATOM 803 C CA . VAL A 1 102 ? -14.808 -0.261 23.818 1.00 98.25 102 VAL A CA 1
ATOM 804 C C . VAL A 1 102 ? -14.272 -0.074 25.239 1.00 98.25 102 VAL A C 1
ATOM 806 O O . VAL A 1 102 ? -15.071 -0.052 26.182 1.00 98.25 102 VAL A O 1
ATOM 809 N N . GLY A 1 103 ? -12.956 0.083 25.389 1.00 97.75 103 GLY A N 1
ATOM 810 C CA . GLY A 1 103 ? -12.286 0.306 26.667 1.00 97.75 103 GLY A CA 1
ATOM 811 C C . GLY A 1 103 ? -12.771 1.577 27.355 1.00 97.75 103 GLY A C 1
ATOM 812 O O . GLY A 1 103 ? -13.244 1.513 28.484 1.00 97.75 103 GLY A O 1
ATOM 813 N N . LEU A 1 104 ? -12.770 2.712 26.655 1.00 97.56 104 LEU A N 1
ATOM 814 C CA . LEU A 1 104 ? -13.259 3.993 27.178 1.00 97.56 104 LEU A CA 1
ATOM 815 C C . LEU A 1 104 ? -14.760 3.956 27.482 1.00 97.56 104 LEU A C 1
ATOM 817 O O . LEU A 1 104 ? -15.210 4.478 28.505 1.00 97.56 104 LEU A O 1
ATOM 821 N N . SER A 1 105 ? -15.552 3.305 26.624 1.00 97.44 105 SER A N 1
ATOM 822 C CA . SER A 1 105 ? -16.994 3.177 26.834 1.00 97.44 105 SER A CA 1
ATOM 823 C C . SER A 1 105 ? -17.316 2.395 28.108 1.00 97.44 105 SER A C 1
ATOM 825 O O . SER A 1 105 ? -18.143 2.833 28.909 1.00 97.44 105 SER A O 1
ATOM 827 N N . ARG A 1 106 ? -16.665 1.243 28.316 1.00 96.12 106 ARG A N 1
ATOM 828 C CA . ARG A 1 106 ? -16.906 0.372 29.477 1.00 96.12 106 ARG A CA 1
ATOM 829 C C . ARG A 1 106 ? -16.198 0.847 30.744 1.00 96.12 106 ARG A C 1
ATOM 831 O O . ARG A 1 106 ? -16.764 0.701 31.820 1.00 96.12 106 ARG A O 1
ATOM 838 N N . GLY A 1 107 ? -15.001 1.407 30.613 1.00 95.12 107 GLY A N 1
ATOM 839 C CA . GLY A 1 107 ? -14.172 1.849 31.730 1.00 95.12 107 GLY A CA 1
ATOM 840 C C . GLY A 1 107 ? -14.615 3.180 32.325 1.00 95.12 107 GLY A C 1
ATOM 841 O O . GLY A 1 107 ? -14.562 3.323 33.541 1.00 95.12 107 GLY A O 1
ATOM 842 N N . ILE A 1 108 ? -15.097 4.112 31.491 1.00 96.00 108 ILE A N 1
ATOM 843 C CA . ILE A 1 108 ? -15.389 5.493 31.905 1.00 96.00 108 ILE A CA 1
ATOM 844 C C . ILE A 1 108 ? -16.834 5.876 31.578 1.00 96.00 108 ILE A C 1
ATOM 846 O O . ILE A 1 108 ? -17.632 6.131 32.477 1.00 96.00 108 ILE A O 1
ATOM 850 N N . ALA A 1 109 ? -17.208 5.894 30.294 1.00 96.88 109 ALA A N 1
ATOM 851 C CA . ALA A 1 109 ? -18.451 6.546 29.871 1.00 96.88 109 ALA A CA 1
ATOM 852 C C . ALA A 1 109 ? -19.715 5.903 30.468 1.00 96.88 109 ALA A C 1
ATOM 854 O O . ALA A 1 109 ? -20.664 6.608 30.812 1.00 96.88 109 ALA A O 1
ATOM 855 N N . ARG A 1 110 ? -19.749 4.568 30.576 1.00 96.31 110 ARG A N 1
ATOM 856 C CA . ARG A 1 110 ? -20.872 3.831 31.174 1.00 96.31 110 ARG A CA 1
ATOM 857 C C . ARG A 1 110 ? -20.945 4.011 32.697 1.00 96.31 110 ARG A C 1
ATOM 859 O O . ARG A 1 110 ? -22.012 4.420 33.147 1.00 96.31 110 ARG A O 1
ATOM 866 N N . PRO A 1 111 ? -19.876 3.764 33.481 1.00 95.62 111 PRO A N 1
ATOM 867 C CA . PRO A 1 111 ? -19.878 4.033 34.919 1.00 95.62 111 PRO A CA 1
ATOM 868 C C . PRO A 1 111 ? -20.257 5.471 35.277 1.00 95.62 111 PRO A C 1
ATOM 870 O O . PRO A 1 111 ? -21.138 5.666 36.109 1.00 95.62 111 PRO A O 1
ATOM 873 N N . VAL A 1 112 ? -19.686 6.468 34.586 1.00 96.88 112 VAL A N 1
ATOM 874 C CA . VAL A 1 112 ? -20.006 7.887 34.818 1.00 96.88 112 VAL A CA 1
ATOM 875 C C . VAL A 1 112 ? -21.499 8.143 34.617 1.00 96.88 112 VAL A C 1
ATOM 877 O O . VAL A 1 112 ? -22.142 8.698 35.501 1.00 96.88 112 VAL A O 1
ATOM 880 N N . ARG A 1 113 ? -22.091 7.665 33.510 1.00 96.94 113 ARG A N 1
ATOM 881 C CA . ARG A 1 113 ? -23.547 7.772 33.298 1.00 96.94 113 ARG A CA 1
ATOM 882 C C . ARG A 1 113 ? -24.359 7.047 34.369 1.00 96.94 113 ARG A C 1
ATOM 884 O O . ARG A 1 113 ? -25.430 7.528 34.720 1.00 96.94 113 ARG A O 1
ATOM 891 N N . GLY A 1 114 ? -23.873 5.910 34.865 1.00 95.94 114 GLY A N 1
ATOM 892 C CA . GLY A 1 114 ? -24.500 5.176 35.963 1.00 95.94 114 GLY A CA 1
ATOM 893 C C . GLY A 1 114 ? -24.586 6.025 37.229 1.00 95.94 114 GLY A C 1
ATOM 894 O O . GLY A 1 114 ? -25.678 6.219 37.754 1.00 95.94 114 GLY A O 1
ATOM 895 N N . ILE A 1 115 ? -23.462 6.605 37.657 1.00 96.62 115 ILE A N 1
ATOM 896 C CA . ILE A 1 115 ? -23.404 7.515 38.810 1.00 96.62 115 ILE A CA 1
ATOM 897 C C . ILE A 1 115 ? -24.296 8.741 38.596 1.00 96.62 115 ILE A C 1
ATOM 899 O O . ILE A 1 115 ? -25.078 9.090 39.479 1.00 96.62 115 ILE A O 1
ATOM 903 N N . THR A 1 116 ? -24.253 9.363 37.413 1.00 95.88 116 THR A N 1
ATOM 904 C CA . THR A 1 116 ? -25.122 10.508 37.096 1.00 95.88 116 THR A CA 1
ATOM 905 C C . THR A 1 116 ? -26.606 10.140 37.182 1.00 95.88 116 THR A C 1
ATOM 907 O O . THR A 1 116 ? -27.383 10.890 37.763 1.00 95.88 116 THR A O 1
ATOM 910 N N . GLY A 1 117 ? -27.006 8.978 36.659 1.00 96.88 117 GLY A N 1
ATOM 911 C CA . GLY A 1 117 ? -28.396 8.516 36.717 1.00 96.88 117 GLY A CA 1
ATOM 912 C C . GLY A 1 117 ? -28.869 8.158 38.128 1.00 96.88 117 GLY A C 1
ATOM 913 O O . GLY A 1 117 ? -30.050 8.298 38.437 1.00 96.88 117 GLY A O 1
ATOM 914 N N . VAL A 1 118 ? -27.966 7.719 39.005 1.00 97.00 118 VAL A N 1
ATOM 915 C CA . VAL A 1 118 ? -28.272 7.512 40.426 1.00 97.00 118 VAL A CA 1
ATOM 916 C C . VAL A 1 118 ? -28.485 8.843 41.134 1.00 97.00 118 VAL A C 1
ATOM 918 O O . VAL A 1 118 ? -29.470 8.997 41.851 1.00 97.00 118 VAL A O 1
ATOM 921 N N . MET A 1 119 ? -27.607 9.821 40.900 1.00 96.62 119 MET A N 1
ATOM 922 C CA . MET A 1 119 ? -27.751 11.154 41.485 1.00 96.62 119 MET A CA 1
ATOM 923 C C . MET A 1 119 ? -29.060 11.829 41.053 1.00 96.62 119 MET A C 1
ATOM 925 O O . MET A 1 119 ? -29.723 12.469 41.867 1.00 96.62 119 MET A O 1
ATOM 929 N N . ASP A 1 120 ? -29.463 11.639 39.794 1.00 97.38 120 ASP A N 1
ATOM 930 C CA . ASP A 1 120 ? -30.759 12.095 39.292 1.00 97.38 120 ASP A CA 1
ATOM 931 C C . ASP A 1 120 ? -31.927 11.435 40.042 1.00 97.38 120 ASP A C 1
ATOM 933 O O . ASP A 1 120 ? -32.843 12.110 40.492 1.00 97.38 120 ASP A O 1
ATOM 937 N N . GLN A 1 121 ? -31.882 10.127 40.290 1.00 96.81 121 GLN A N 1
ATOM 938 C CA . GLN A 1 121 ? -32.932 9.456 41.067 1.00 96.81 121 GLN A CA 1
ATOM 939 C C . GLN A 1 121 ? -32.996 9.926 42.525 1.00 96.81 121 GLN A C 1
ATOM 941 O O . GLN A 1 121 ? -34.091 10.124 43.056 1.00 96.81 121 GLN A O 1
ATOM 946 N N . LEU A 1 122 ? -31.842 10.133 43.165 1.00 95.81 122 LEU A N 1
ATOM 947 C CA . LEU A 1 122 ? -31.772 10.654 44.531 1.00 95.81 122 LEU A CA 1
ATOM 948 C C . LEU A 1 122 ? -32.344 12.072 44.619 1.00 95.81 122 LEU A C 1
ATOM 950 O O . LEU A 1 122 ? -33.079 12.373 45.557 1.00 95.81 122 LEU A O 1
ATOM 954 N N . SER A 1 123 ? -32.067 12.928 43.630 1.00 94.75 123 SER A N 1
ATOM 955 C CA . SER A 1 123 ? -32.602 14.296 43.592 1.00 94.75 123 SER A CA 1
ATOM 956 C C . SER A 1 123 ? -34.129 14.330 43.446 1.00 94.75 123 SER A C 1
ATOM 958 O O . SER A 1 123 ? -34.776 15.225 43.986 1.00 94.75 123 SER A O 1
ATOM 960 N N . HIS A 1 124 ? -34.712 13.312 42.807 1.00 95.50 124 HIS A N 1
ATOM 961 C CA . HIS A 1 124 ? -36.159 13.099 42.722 1.00 95.50 124 HIS A CA 1
ATOM 962 C C . HIS A 1 124 ? -36.752 12.358 43.939 1.00 95.50 124 HIS A C 1
ATOM 964 O O . HIS A 1 124 ? -37.929 12.000 43.925 1.00 95.50 124 HIS A O 1
ATOM 970 N N . GLY A 1 125 ? -35.967 12.126 44.998 1.00 92.75 125 GLY A N 1
ATOM 971 C CA . GLY A 1 125 ? -36.429 11.529 46.256 1.00 92.75 125 GLY A CA 1
ATOM 972 C C . GLY A 1 125 ? -36.467 9.999 46.271 1.00 92.75 125 GLY A C 1
ATOM 973 O O . GLY A 1 125 ? -36.941 9.409 47.240 1.00 92.75 125 GLY A O 1
ATOM 974 N N . ASN A 1 126 ? -35.960 9.318 45.237 1.00 95.38 126 ASN A N 1
ATOM 975 C CA . ASN A 1 126 ? -35.874 7.860 45.253 1.00 95.38 126 ASN A CA 1
ATOM 976 C C . ASN A 1 126 ? -34.653 7.389 46.058 1.00 95.38 126 ASN A C 1
ATOM 978 O O . ASN A 1 126 ? -33.579 7.166 45.505 1.00 95.38 126 ASN A O 1
ATOM 982 N N . LEU A 1 127 ? -34.841 7.153 47.356 1.00 94.25 127 LEU A N 1
ATOM 983 C CA . LEU A 1 127 ? -33.792 6.667 48.262 1.00 94.25 127 LEU A CA 1
ATOM 984 C C . LEU A 1 127 ? -33.545 5.151 48.183 1.00 94.25 127 LEU A C 1
ATOM 986 O O . LEU A 1 127 ? -32.668 4.629 48.867 1.00 94.25 127 LEU A O 1
ATOM 990 N N . THR A 1 128 ? -34.289 4.421 47.348 1.00 94.19 128 THR A N 1
ATOM 991 C CA . THR A 1 128 ? -34.126 2.962 47.205 1.00 94.19 128 THR A CA 1
ATOM 992 C C . THR A 1 128 ? -33.095 2.580 46.140 1.00 94.19 128 THR A C 1
ATOM 994 O O . THR A 1 128 ? -32.655 1.432 46.096 1.00 94.19 128 THR A O 1
ATOM 997 N N . VAL A 1 129 ? -32.665 3.534 45.301 1.00 95.19 129 VAL A N 1
ATOM 998 C CA . VAL A 1 129 ? -31.708 3.291 44.213 1.00 95.19 129 VAL A CA 1
ATOM 999 C C . VAL A 1 129 ? -30.349 2.821 44.748 1.00 95.19 129 VAL A C 1
ATOM 1001 O O . VAL A 1 129 ? -29.803 3.388 45.694 1.00 95.19 129 VAL A O 1
ATOM 1004 N N . GLY A 1 130 ? -29.788 1.763 44.162 1.00 94.06 130 GLY A N 1
ATOM 1005 C CA . GLY A 1 130 ? -28.442 1.284 44.491 1.00 94.06 130 GLY A CA 1
ATOM 1006 C C . GLY A 1 130 ? -27.361 2.093 43.774 1.00 94.06 130 GLY A C 1
ATOM 1007 O O . GLY A 1 130 ? -27.520 2.408 42.595 1.00 94.06 130 GLY A O 1
ATOM 1008 N N . VAL A 1 131 ? -26.256 2.402 44.460 1.00 95.25 131 VAL A N 1
ATOM 1009 C CA . VAL A 1 131 ? -25.106 3.098 43.864 1.00 95.25 131 VAL A CA 1
ATOM 1010 C C . VAL A 1 131 ? -24.112 2.060 43.313 1.00 95.25 131 VAL A C 1
ATOM 1012 O O . VAL A 1 131 ? -23.515 1.326 44.106 1.00 95.25 131 VAL A O 1
ATOM 1015 N N . PRO A 1 132 ? -23.943 1.936 41.982 1.00 92.56 132 PRO A N 1
ATOM 1016 C CA . PRO A 1 132 ? -23.049 0.947 41.385 1.00 92.56 132 PRO A CA 1
ATOM 1017 C C . PRO A 1 132 ? -21.578 1.373 41.485 1.00 92.56 132 PRO A C 1
ATOM 1019 O O . PRO A 1 132 ? -21.274 2.561 41.454 1.00 92.56 132 PRO A O 1
ATOM 1022 N N . GLY A 1 133 ? -20.659 0.403 41.504 1.00 91.12 133 GLY A N 1
ATOM 1023 C CA . GLY A 1 133 ? -19.220 0.652 41.338 1.00 91.12 133 GLY A CA 1
ATOM 1024 C C . GLY A 1 133 ? -18.474 1.138 42.583 1.00 91.12 133 GLY A C 1
ATOM 1025 O O . GLY A 1 133 ? -17.408 1.725 42.437 1.00 91.12 133 GLY A O 1
ATOM 1026 N N . GLN A 1 134 ? -19.008 0.899 43.785 1.00 92.25 134 GLN A N 1
ATOM 1027 C CA . GLN A 1 134 ? -18.340 1.209 45.064 1.00 92.25 134 GLN A CA 1
ATOM 1028 C C . GLN A 1 134 ? -17.097 0.340 45.328 1.00 92.25 134 GLN A C 1
ATOM 1030 O O . GLN A 1 134 ? -16.272 0.672 46.166 1.00 92.25 134 GLN A O 1
ATOM 1035 N N . ASP A 1 135 ? -16.970 -0.779 44.618 1.00 93.44 135 ASP A N 1
ATOM 1036 C CA . ASP A 1 135 ? -15.853 -1.722 44.673 1.00 93.44 135 ASP A CA 1
ATOM 1037 C C . ASP A 1 135 ? -14.681 -1.336 43.755 1.00 93.44 135 ASP A C 1
ATOM 1039 O O . ASP A 1 135 ? -13.669 -2.033 43.715 1.00 93.44 135 ASP A O 1
ATOM 1043 N N . ARG A 1 136 ? -14.807 -0.242 42.996 1.00 94.75 136 ARG A N 1
ATOM 1044 C CA . ARG A 1 136 ? -13.735 0.239 42.120 1.00 94.75 136 ARG A CA 1
ATOM 1045 C C . ARG A 1 136 ? -12.653 0.960 42.923 1.00 94.75 136 ARG A C 1
ATOM 1047 O O . ARG A 1 136 ? -12.956 1.750 43.809 1.00 94.75 136 ARG A O 1
ATOM 1054 N N . GLU A 1 137 ? -11.401 0.747 42.531 1.00 95.38 137 GLU A N 1
ATOM 1055 C CA . GLU A 1 137 ? -10.212 1.359 43.151 1.00 95.38 137 GLU A CA 1
ATOM 1056 C C . GLU A 1 137 ? -9.700 2.601 42.389 1.00 95.38 137 GLU A C 1
ATOM 1058 O O . GLU A 1 137 ? -8.569 3.033 42.591 1.00 95.38 137 GLU A O 1
ATOM 1063 N N . ASP A 1 138 ? -10.507 3.154 41.479 1.00 95.81 138 ASP A N 1
ATOM 1064 C CA . ASP A 1 138 ? -10.183 4.346 40.687 1.00 95.81 138 ASP A CA 1
ATOM 1065 C C . ASP A 1 138 ? -11.038 5.560 41.087 1.00 95.81 138 ASP A C 1
ATOM 1067 O O . ASP A 1 138 ? -11.914 5.478 41.951 1.00 95.81 138 ASP A O 1
ATOM 1071 N N . GLU A 1 139 ? -10.822 6.698 40.425 1.00 96.44 139 GLU A N 1
ATOM 1072 C CA . GLU A 1 139 ? -11.534 7.951 40.703 1.00 96.44 139 GLU A CA 1
ATOM 1073 C C . GLU A 1 139 ? -13.057 7.801 40.539 1.00 96.44 139 GLU A C 1
ATOM 1075 O O . GLU A 1 139 ? -13.843 8.506 41.174 1.00 96.44 139 GLU A O 1
ATOM 1080 N N . ILE A 1 140 ? -13.505 6.852 39.710 1.00 96.25 140 ILE A N 1
ATOM 1081 C CA . ILE A 1 140 ? -14.929 6.554 39.541 1.00 96.25 140 ILE A CA 1
ATOM 1082 C C . ILE A 1 140 ? -15.489 5.822 40.769 1.00 96.25 140 ILE A C 1
ATOM 1084 O O . ILE A 1 140 ? -16.639 6.056 41.145 1.00 96.25 140 ILE A O 1
ATOM 1088 N N . GLY A 1 141 ? -14.694 4.968 41.416 1.00 96.31 141 GLY A N 1
ATOM 1089 C CA . GLY A 1 141 ? -15.039 4.344 42.697 1.00 96.31 141 GLY A CA 1
ATOM 1090 C C . GLY A 1 141 ? -15.119 5.340 43.849 1.00 96.31 141 GLY A C 1
ATOM 1091 O O . GLY A 1 141 ? -16.056 5.291 44.653 1.00 96.31 141 GLY A O 1
ATOM 1092 N N . GLU A 1 142 ? -14.205 6.311 43.884 1.00 96.81 142 GLU A N 1
ATOM 1093 C CA . GLU A 1 142 ? -14.273 7.424 44.839 1.00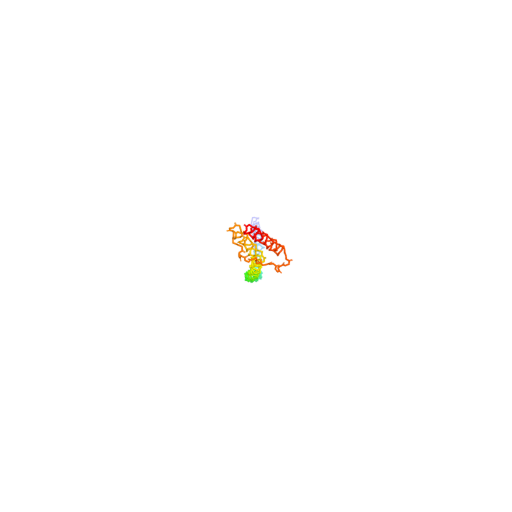 96.81 142 GLU A CA 1
ATOM 1094 C C . GLU A 1 142 ? -15.567 8.232 44.659 1.00 96.81 142 GLU A C 1
ATOM 1096 O O . GLU A 1 142 ? -16.272 8.519 45.633 1.00 96.81 142 GLU A O 1
ATOM 1101 N N . MET A 1 143 ? -15.948 8.521 43.407 1.00 96.25 143 MET A N 1
ATOM 1102 C CA . MET A 1 143 ? -17.231 9.158 43.094 1.00 96.25 143 MET A CA 1
ATOM 1103 C C . MET A 1 143 ? -18.429 8.315 43.554 1.00 96.25 143 MET A C 1
ATOM 1105 O O . MET A 1 143 ? -19.368 8.860 44.136 1.00 96.25 143 MET A O 1
ATOM 1109 N N . ALA A 1 144 ? -18.413 7.000 43.312 1.00 97.00 144 ALA A N 1
ATOM 1110 C CA . ALA A 1 144 ? -19.483 6.098 43.738 1.00 97.00 144 ALA A CA 1
ATOM 1111 C C . ALA A 1 144 ? -19.649 6.097 45.266 1.00 97.00 144 ALA A C 1
ATOM 1113 O O . ALA A 1 144 ? -20.761 6.232 45.776 1.00 97.00 144 ALA A O 1
ATOM 1114 N N . THR A 1 145 ? -18.538 6.026 45.997 1.00 96.44 145 THR A N 1
ATOM 1115 C CA . THR A 1 145 ? -18.524 6.062 47.465 1.00 96.44 145 THR A CA 1
ATOM 1116 C C . THR A 1 145 ? -19.090 7.379 47.999 1.00 96.44 145 THR A C 1
ATOM 1118 O O . THR A 1 145 ? -19.914 7.380 48.914 1.00 96.44 145 THR A O 1
ATOM 1121 N N . ALA A 1 146 ? -18.716 8.512 47.398 1.00 96.06 146 ALA A N 1
ATOM 1122 C CA . ALA A 1 146 ? -19.247 9.818 47.782 1.00 96.06 146 ALA A CA 1
ATOM 1123 C C . ALA A 1 146 ? -20.770 9.922 47.570 1.00 96.06 146 ALA A C 1
ATOM 1125 O O . ALA A 1 146 ? -21.480 10.463 48.422 1.00 96.06 146 ALA A O 1
ATOM 1126 N N . VAL A 1 147 ? -21.288 9.373 46.464 1.00 96.62 147 VAL A N 1
ATOM 1127 C CA . VAL A 1 147 ? -22.735 9.338 46.192 1.00 96.62 147 VAL A CA 1
ATOM 1128 C C . VAL A 1 147 ? -23.478 8.437 47.183 1.00 96.62 147 VAL A C 1
ATOM 1130 O O . VAL A 1 147 ? -24.569 8.800 47.624 1.00 96.62 147 VAL A O 1
ATOM 1133 N N . GLU A 1 148 ? -22.894 7.311 47.602 1.00 96.62 148 GLU A N 1
ATOM 1134 C CA . GLU A 1 148 ? -23.482 6.473 48.657 1.00 96.62 148 GLU A CA 1
ATOM 1135 C C . GLU A 1 148 ? -23.564 7.227 49.990 1.00 96.62 148 GLU A C 1
ATOM 1137 O O . GLU A 1 148 ? -24.624 7.258 50.612 1.00 96.62 148 GLU A O 1
ATOM 1142 N N . VAL A 1 149 ? -22.499 7.924 50.402 1.00 95.75 149 VAL A N 1
ATOM 1143 C CA . VAL A 1 149 ? -22.527 8.757 51.619 1.00 95.75 149 VAL A CA 1
ATOM 1144 C C . VAL A 1 149 ? -23.617 9.833 51.529 1.00 95.75 149 VAL A C 1
ATOM 1146 O O . VAL A 1 149 ? -24.339 10.070 52.500 1.00 95.75 149 VAL A O 1
ATOM 1149 N N . PHE A 1 150 ? -23.786 10.466 50.365 1.00 95.38 150 PHE A N 1
ATOM 1150 C CA . PHE A 1 150 ? -24.851 11.445 50.146 1.00 95.38 150 PHE A CA 1
ATOM 1151 C C . PHE A 1 150 ? -26.250 10.831 50.315 1.00 95.38 150 PHE A C 1
ATOM 1153 O O . PHE A 1 150 ? -27.079 11.381 51.043 1.00 95.38 150 PHE A O 1
ATOM 1160 N N . LYS A 1 151 ? -26.493 9.662 49.716 1.00 95.94 151 LYS A N 1
ATOM 1161 C CA . LYS A 1 151 ? -27.742 8.907 49.875 1.00 95.94 151 LYS A CA 1
ATOM 1162 C C . LYS A 1 151 ? -28.029 8.571 51.342 1.00 95.94 151 LYS A C 1
ATOM 1164 O O . LYS A 1 151 ? -29.145 8.799 51.805 1.00 95.94 151 LYS A O 1
ATOM 1169 N N . GLN A 1 152 ? -27.039 8.069 52.082 1.00 96.50 152 GLN A N 1
ATOM 1170 C CA . GLN A 1 152 ? -27.191 7.733 53.505 1.00 96.50 152 GLN A CA 1
ATOM 1171 C C . GLN A 1 152 ? -27.571 8.964 54.341 1.00 96.50 152 GLN A C 1
ATOM 1173 O O . GLN A 1 152 ? -28.445 8.890 55.205 1.00 96.50 152 GLN A O 1
ATOM 1178 N N . ASN A 1 153 ? -26.983 10.126 54.039 1.00 95.38 153 ASN A N 1
ATOM 1179 C CA . ASN A 1 153 ? -27.351 11.385 54.689 1.00 95.38 153 ASN A CA 1
ATOM 1180 C C . ASN A 1 153 ? -28.796 11.809 54.382 1.00 95.38 153 ASN A C 1
ATOM 1182 O O . ASN A 1 153 ? -29.473 12.336 55.266 1.00 95.38 153 ASN A O 1
ATOM 1186 N N . MET A 1 154 ? -29.288 11.578 53.160 1.00 94.69 154 MET A N 1
ATOM 1187 C CA . MET A 1 154 ? -30.689 11.843 52.815 1.00 94.69 154 MET A CA 1
ATOM 1188 C C . MET A 1 154 ? -31.648 10.934 53.589 1.00 94.69 154 MET A C 1
ATOM 1190 O O . MET A 1 154 ? -32.596 11.444 54.176 1.00 94.69 154 MET A O 1
ATOM 1194 N N . ILE A 1 155 ? -31.36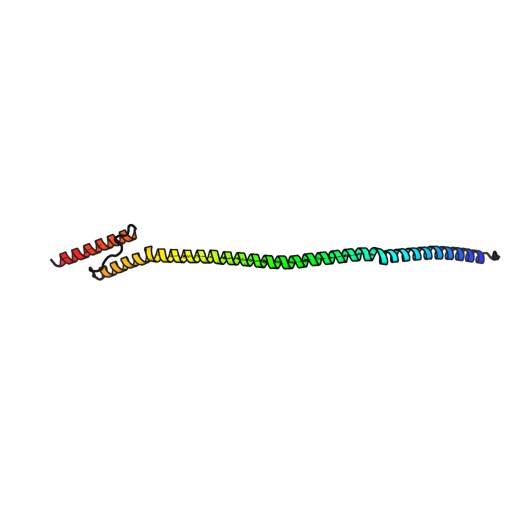9 9.626 53.653 1.00 94.88 155 ILE A N 1
ATOM 1195 C CA . ILE A 1 155 ? -32.177 8.656 54.416 1.00 94.88 155 ILE A CA 1
ATOM 1196 C C . ILE A 1 155 ? -32.260 9.069 55.883 1.00 94.88 155 ILE A C 1
ATOM 1198 O O . ILE A 1 155 ? -33.351 9.209 56.426 1.00 94.88 155 ILE A O 1
ATOM 1202 N N . LYS A 1 156 ? -31.113 9.362 56.499 1.00 94.12 156 LYS A N 1
ATOM 1203 C CA . LYS A 1 156 ? -31.064 9.781 57.899 1.00 94.12 156 LYS A CA 1
ATOM 1204 C C . LYS A 1 156 ? -31.850 11.071 58.156 1.00 94.12 156 LYS A C 1
ATOM 1206 O O . LYS A 1 156 ? -32.490 11.209 59.192 1.00 94.12 156 LYS A O 1
ATOM 1211 N N . ASN A 1 157 ? -31.814 12.025 57.225 1.00 92.69 157 ASN A N 1
ATOM 1212 C CA . ASN A 1 157 ? -32.612 13.250 57.327 1.00 92.69 157 ASN A CA 1
ATOM 1213 C C . ASN A 1 157 ? -34.119 12.991 57.191 1.00 92.69 157 ASN A C 1
ATOM 1215 O O . ASN A 1 157 ? -34.899 13.688 57.834 1.00 92.69 157 ASN A O 1
ATOM 1219 N N . GLU A 1 158 ? -34.527 12.032 56.359 1.00 89.94 158 GLU A N 1
ATOM 1220 C CA . GLU A 1 158 ? -35.924 11.602 56.228 1.00 89.94 158 GLU A CA 1
ATOM 1221 C C . GLU A 1 158 ? -36.414 10.960 57.537 1.00 89.94 158 GLU A C 1
ATOM 1223 O O . GLU A 1 158 ? -37.467 11.329 58.049 1.00 89.94 158 GLU A O 1
ATOM 1228 N N . GLU A 1 159 ? -35.605 10.071 58.124 1.00 90.25 159 GLU A N 1
ATOM 1229 C CA . GLU A 1 159 ? -35.884 9.409 59.405 1.00 90.25 159 GLU A CA 1
ATOM 1230 C C . GLU A 1 159 ? -36.032 10.427 60.544 1.00 90.25 159 GLU A C 1
ATOM 1232 O O . GLU A 1 159 ? -37.030 10.405 61.258 1.00 90.25 159 GLU A O 1
ATOM 1237 N N . MET A 1 160 ? -35.109 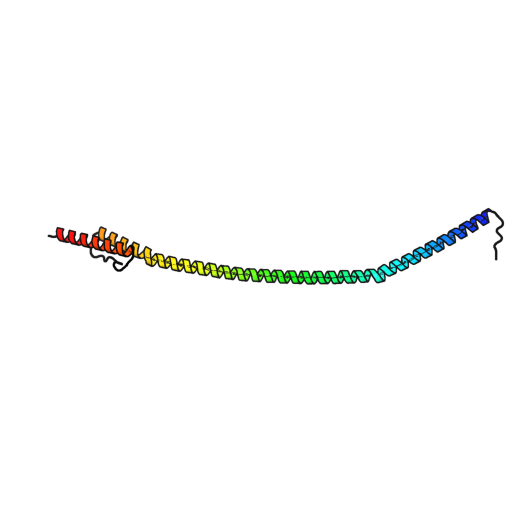11.391 60.653 1.00 90.00 160 MET A N 1
ATOM 1238 C CA . MET A 1 160 ? -35.179 12.457 61.666 1.00 90.00 160 MET A CA 1
ATOM 1239 C C . MET A 1 160 ? -36.378 13.403 61.496 1.00 90.00 160 MET A C 1
ATOM 1241 O O . MET A 1 160 ? -36.724 14.111 62.434 1.00 90.00 160 MET A O 1
ATOM 1245 N N . ARG A 1 161 ? -36.981 13.486 60.303 1.00 84.56 161 ARG A N 1
ATOM 1246 C CA . ARG A 1 161 ? -38.199 14.285 60.063 1.00 84.56 161 ARG A CA 1
ATOM 1247 C C . ARG A 1 161 ? -39.482 13.526 60.394 1.00 84.56 161 ARG A C 1
ATOM 1249 O O . ARG A 1 161 ? -40.533 14.157 60.483 1.00 84.56 161 ARG A O 1
ATOM 1256 N N . ALA A 1 162 ? -39.408 12.200 60.474 1.00 79.44 162 ALA A N 1
ATOM 1257 C CA . ALA A 1 162 ? -40.536 11.332 60.783 1.00 79.44 162 ALA A CA 1
ATOM 1258 C C . ALA A 1 162 ? -40.702 11.077 62.296 1.00 79.44 162 ALA A C 1
ATOM 1260 O O . ALA A 1 162 ? -41.772 10.620 62.703 1.00 79.44 162 ALA A O 1
ATOM 1261 N N . GLU A 1 163 ? -39.673 11.375 63.099 1.00 64.50 163 GLU A N 1
ATOM 1262 C CA . GLU A 1 163 ? -39.720 11.480 64.571 1.00 64.50 163 GLU A CA 1
ATOM 1263 C C . GLU A 1 163 ? -40.299 12.825 65.043 1.00 64.50 163 GLU A C 1
ATOM 1265 O O . GLU A 1 163 ? -41.069 12.806 66.033 1.00 64.50 163 GLU A O 1
#